Protein AF-I4A376-F1 (afdb_monomer_lite)

pLDDT: mean 91.53, std 10.24, range [54.41, 98.38]

Organism: Ornithobacterium rhinotracheale (strain ATCC 51463 / DSM 15997 / CCUG 23171 / CIP 104009 / LMG 9086) (NCBI:txid867902)

Foldseek 3Di:
DPPPADPVNVCCVVVPDPLNVLCVVLVHDSVLLVCLVVVVDDDPDDSSVVSNVVSVVVVVD

Structure (mmCIF, N/CA/C/O backbone):
data_AF-I4A376-F1
#
_entry.id   AF-I4A376-F1
#
loop_
_atom_site.group_PDB
_atom_site.id
_atom_site.type_symbol
_atom_site.label_atom_id
_atom_site.label_alt_id
_atom_site.label_comp_id
_atom_site.label_asym_id
_atom_site.label_entity_id
_atom_site.label_seq_id
_atom_site.pdbx_PDB_ins_code
_atom_site.Cartn_x
_atom_site.Cartn_y
_atom_site.Cartn_z
_atom_site.occupancy
_atom_site.B_iso_or_equiv
_atom_site.auth_seq_id
_atom_site.auth_comp_id
_atom_site.auth_asym_id
_atom_site.auth_atom_id
_atom_site.pdbx_PDB_model_num
ATOM 1 N N . MET A 1 1 ? -8.934 7.448 27.034 1.00 54.41 1 MET A N 1
ATOM 2 C CA . MET A 1 1 ? -7.985 7.569 25.900 1.00 54.41 1 MET A CA 1
ATOM 3 C C . MET A 1 1 ? -6.583 7.288 26.422 1.00 54.41 1 MET A C 1
ATOM 5 O O . MET A 1 1 ? -6.223 7.867 27.439 1.00 54.41 1 MET A O 1
ATOM 9 N N . ASN A 1 2 ? -5.819 6.386 25.793 1.00 57.31 2 ASN A N 1
ATOM 10 C CA . ASN A 1 2 ? -4.428 6.125 26.188 1.00 57.31 2 ASN A CA 1
ATOM 11 C C . ASN A 1 2 ? -3.618 7.426 26.110 1.00 57.31 2 ASN A C 1
ATOM 13 O O . ASN A 1 2 ? -3.641 8.080 25.069 1.00 57.31 2 ASN A O 1
ATOM 17 N N . LYS A 1 3 ? -2.867 7.760 27.170 1.00 58.94 3 LYS A N 1
ATOM 18 C CA . LYS A 1 3 ? -2.019 8.969 27.274 1.00 58.94 3 LYS A CA 1
ATOM 19 C C . LYS A 1 3 ? -1.055 9.167 26.085 1.00 58.94 3 LYS A C 1
ATOM 21 O O . LYS A 1 3 ? -0.633 10.285 25.832 1.00 58.94 3 LYS A O 1
ATOM 26 N N . ASN A 1 4 ? -0.778 8.104 25.323 1.00 67.69 4 ASN A N 1
ATOM 27 C CA . ASN A 1 4 ? 0.170 8.081 24.204 1.00 67.69 4 ASN A CA 1
ATOM 28 C C . ASN A 1 4 ? -0.477 8.063 22.804 1.00 67.69 4 ASN A C 1
ATOM 30 O O . ASN A 1 4 ? 0.236 7.935 21.808 1.00 67.69 4 ASN A O 1
ATOM 34 N N . LYS A 1 5 ? -1.811 8.139 22.681 1.00 76.19 5 LYS A N 1
ATOM 35 C CA . LYS A 1 5 ? -2.491 8.130 21.373 1.00 76.19 5 LYS A CA 1
ATOM 36 C C . LYS A 1 5 ? -3.161 9.474 21.121 1.00 76.19 5 LYS A C 1
ATOM 38 O O . LYS A 1 5 ? -4.199 9.781 21.699 1.00 76.19 5 LYS A O 1
ATOM 43 N N . THR A 1 6 ? -2.548 10.271 20.250 1.00 89.88 6 THR A N 1
ATOM 44 C CA . THR A 1 6 ? -3.090 11.566 19.829 1.00 89.88 6 THR A CA 1
ATOM 45 C C . THR A 1 6 ? -4.347 11.380 18.978 1.00 89.88 6 THR A C 1
ATOM 47 O O . THR A 1 6 ? -4.512 10.355 18.305 1.00 89.88 6 THR A O 1
ATOM 50 N N . LEU A 1 7 ? -5.215 12.397 18.961 1.00 90.19 7 LEU A N 1
ATOM 51 C CA . LEU A 1 7 ? -6.368 12.448 18.054 1.00 90.19 7 LEU A CA 1
ATOM 52 C C . LEU A 1 7 ? -5.933 12.245 16.597 1.00 90.19 7 LEU A C 1
ATOM 54 O O . LEU A 1 7 ? -6.559 11.476 15.876 1.00 90.19 7 LEU A O 1
ATOM 58 N N . ALA A 1 8 ? -4.799 12.833 16.201 1.00 85.94 8 ALA A N 1
ATOM 59 C CA . ALA A 1 8 ? -4.218 12.656 14.873 1.00 85.94 8 ALA A CA 1
ATOM 60 C C . ALA A 1 8 ? -3.939 11.181 14.539 1.00 85.94 8 ALA A C 1
ATOM 62 O O . ALA A 1 8 ? -4.316 10.710 13.468 1.00 85.94 8 ALA A O 1
ATOM 63 N N . LYS A 1 9 ? -3.334 10.421 15.464 1.00 86.69 9 LYS A N 1
ATOM 64 C CA . LYS A 1 9 ? -3.059 8.992 15.253 1.00 86.69 9 LYS A CA 1
ATOM 65 C C . LYS A 1 9 ? -4.349 8.171 15.176 1.00 86.69 9 LYS A C 1
ATOM 67 O O . LYS A 1 9 ? -4.463 7.297 14.325 1.00 86.69 9 LYS A O 1
ATOM 72 N N . ALA A 1 10 ? -5.330 8.475 16.026 1.00 87.38 10 ALA A N 1
ATOM 73 C CA . ALA A 1 10 ? -6.628 7.802 16.001 1.00 87.38 10 ALA A CA 1
ATOM 74 C C . ALA A 1 10 ? -7.397 8.060 14.692 1.00 87.38 10 ALA A C 1
ATOM 76 O O . ALA A 1 10 ? -7.942 7.122 14.113 1.00 87.38 10 ALA A O 1
ATOM 77 N N . ILE A 1 11 ? -7.397 9.304 14.202 1.00 88.75 11 ILE A N 1
ATOM 78 C CA . ILE A 1 11 ? -8.005 9.673 12.916 1.00 88.75 11 ILE A CA 1
ATOM 79 C C . ILE A 1 11 ? -7.284 8.957 11.774 1.00 88.75 11 ILE A C 1
ATOM 81 O O . ILE A 1 11 ? -7.941 8.350 10.931 1.00 88.75 11 ILE A O 1
ATOM 85 N N . LYS A 1 12 ? -5.945 8.967 11.772 1.00 86.38 12 LYS A N 1
ATOM 86 C CA . LYS A 1 12 ? -5.146 8.301 10.738 1.00 86.38 12 LYS A CA 1
ATOM 87 C C . LYS A 1 12 ? -5.488 6.817 10.633 1.00 86.38 12 LYS A C 1
ATOM 89 O 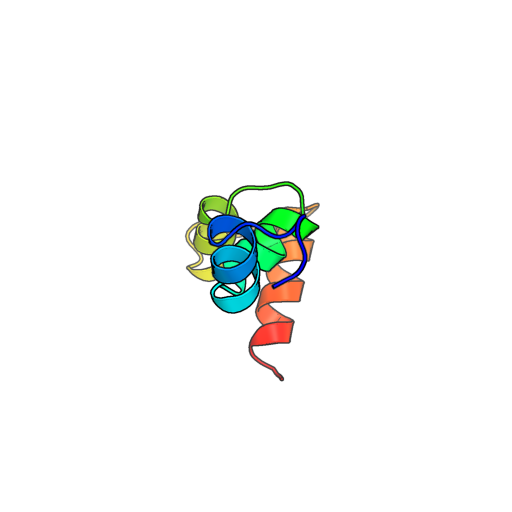O . LYS A 1 12 ? -5.790 6.355 9.545 1.00 86.38 12 LYS A O 1
ATOM 94 N N . GLU A 1 13 ? -5.485 6.092 11.748 1.00 85.19 13 GLU A N 1
ATOM 95 C CA . GLU A 1 13 ? -5.775 4.652 11.753 1.00 85.19 13 GLU A CA 1
ATOM 96 C C . GLU A 1 13 ? -7.211 4.336 11.307 1.00 85.19 13 GLU A C 1
ATOM 98 O O . GLU A 1 13 ? -7.438 3.354 10.602 1.00 85.19 13 GLU A O 1
ATOM 103 N N . LYS A 1 14 ? -8.186 5.172 11.693 1.00 88.69 14 LYS A N 1
ATOM 104 C CA . LYS A 1 14 ? -9.603 4.944 11.379 1.00 88.69 14 LYS A CA 1
ATOM 105 C C . LYS A 1 14 ? -9.968 5.299 9.934 1.00 88.69 14 LYS A C 1
ATOM 107 O O . LYS A 1 14 ? -10.840 4.656 9.360 1.00 88.69 14 LYS A O 1
ATOM 112 N N . HIS A 1 15 ? -9.321 6.308 9.353 1.00 89.00 15 HIS A N 1
ATOM 113 C CA . HIS A 1 15 ? -9.682 6.873 8.046 1.00 89.00 15 HIS A CA 1
ATOM 114 C C . HIS A 1 15 ? -8.663 6.572 6.938 1.00 89.00 15 HIS A C 1
ATOM 116 O O . HIS A 1 15 ? -8.711 7.186 5.873 1.00 89.00 15 HIS A O 1
ATOM 122 N N . GLN A 1 16 ? -7.739 5.634 7.165 1.00 90.56 16 GLN A N 1
ATOM 123 C CA . GLN A 1 16 ? -6.725 5.294 6.174 1.00 90.56 16 GLN A CA 1
ATOM 124 C C . GLN A 1 16 ? -7.343 4.602 4.956 1.00 90.56 16 GLN A C 1
ATOM 126 O O . GLN A 1 16 ? -7.931 3.521 5.068 1.00 90.56 16 GLN A O 1
ATOM 131 N N . THR A 1 17 ? -7.164 5.197 3.778 1.00 93.31 17 THR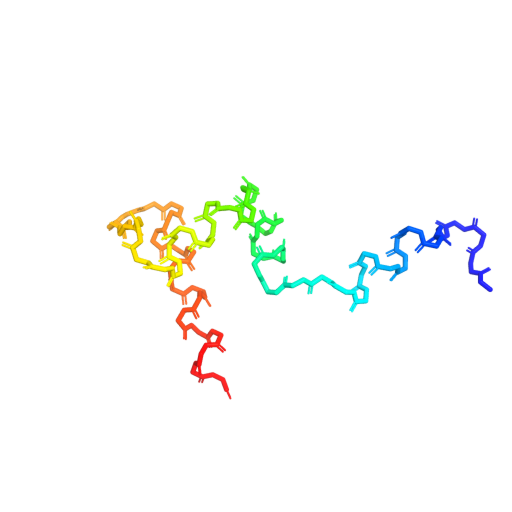 A N 1
ATOM 132 C CA . THR A 1 17 ? -7.662 4.622 2.523 1.00 93.31 17 THR A CA 1
ATOM 133 C C . THR A 1 17 ? -6.835 3.400 2.106 1.00 93.31 17 THR A C 1
ATOM 135 O O . THR A 1 17 ? -5.665 3.288 2.493 1.00 93.31 17 THR A O 1
ATOM 138 N N . PRO A 1 18 ? -7.378 2.492 1.272 1.00 92.81 18 PRO A N 1
ATOM 139 C CA . PRO A 1 18 ? -6.610 1.362 0.744 1.00 92.81 18 PRO A CA 1
ATOM 140 C C . PRO A 1 18 ? -5.295 1.796 0.077 1.00 92.81 18 PRO A C 1
ATOM 142 O O . PRO A 1 18 ? -4.247 1.196 0.310 1.00 92.81 18 PRO A O 1
ATOM 145 N N . TYR A 1 19 ? -5.312 2.907 -0.666 1.00 95.62 19 TYR A N 1
ATOM 146 C CA . TYR A 1 19 ? -4.110 3.453 -1.301 1.00 95.62 19 TYR A CA 1
ATOM 147 C C . TYR A 1 19 ? -3.082 3.959 -0.290 1.00 95.62 19 TYR A C 1
ATOM 149 O O . TYR A 1 19 ? -1.888 3.772 -0.499 1.00 95.62 19 TYR A O 1
ATOM 157 N N . GLN A 1 20 ? -3.519 4.568 0.814 1.00 95.44 20 GLN A N 1
ATOM 158 C CA . GLN A 1 20 ? -2.617 4.989 1.887 1.00 95.44 20 GLN A CA 1
ATOM 159 C C . GLN A 1 20 ? -2.007 3.793 2.625 1.00 95.44 20 GLN A C 1
ATOM 161 O O . GLN A 1 20 ? -0.827 3.840 2.963 1.00 95.44 20 GLN A O 1
ATOM 166 N N . LYS A 1 21 ? -2.772 2.718 2.848 1.00 95.06 21 LYS A N 1
ATOM 167 C CA . LYS A 1 21 ? -2.255 1.482 3.460 1.00 95.06 21 LYS A CA 1
ATOM 168 C C . LYS A 1 21 ? -1.192 0.826 2.578 1.00 95.06 21 LYS A C 1
ATOM 170 O O . LYS A 1 21 ? -0.107 0.502 3.052 1.00 95.06 21 LYS A O 1
ATOM 175 N N . LEU A 1 22 ? -1.470 0.697 1.279 1.00 96.19 22 LEU A N 1
ATOM 176 C CA . LEU A 1 22 ? -0.505 0.167 0.312 1.00 96.19 22 LEU A CA 1
ATOM 177 C C . LEU A 1 22 ? 0.727 1.069 0.179 1.00 96.19 22 LEU A C 1
ATOM 179 O O . LEU A 1 22 ? 1.847 0.573 0.099 1.00 96.19 22 LEU A O 1
ATOM 183 N N . ALA A 1 23 ? 0.547 2.389 0.193 1.00 97.00 23 ALA A N 1
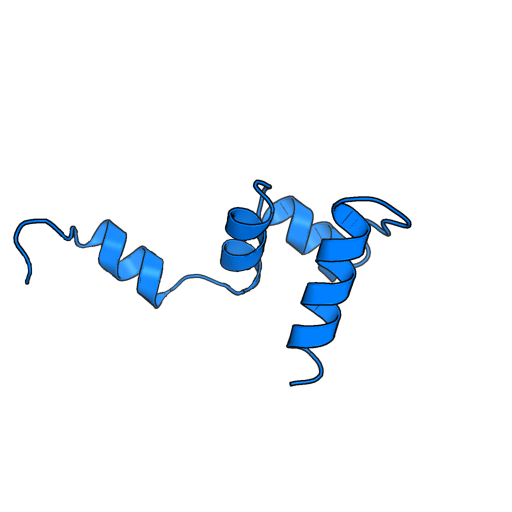ATOM 184 C CA . ALA A 1 23 ? 1.660 3.329 0.140 1.00 97.00 23 ALA A CA 1
ATOM 185 C C . ALA A 1 23 ? 2.639 3.129 1.310 1.00 97.00 23 ALA A C 1
ATOM 187 O O . ALA A 1 23 ? 3.848 3.084 1.086 1.00 97.00 23 ALA A O 1
ATOM 188 N N . GLU A 1 24 ? 2.126 2.936 2.528 1.00 95.81 24 GLU A N 1
ATOM 189 C CA . GLU A 1 24 ? 2.950 2.617 3.699 1.00 95.81 24 GLU A CA 1
ATOM 190 C C . GLU A 1 24 ? 3.626 1.246 3.565 1.00 95.81 24 GLU A C 1
ATOM 192 O O . GLU A 1 24 ? 4.840 1.150 3.741 1.00 95.81 24 GLU A O 1
ATOM 197 N N . ALA A 1 25 ? 2.884 0.207 3.166 1.00 96.12 25 ALA A N 1
ATOM 198 C CA . ALA A 1 25 ? 3.419 -1.150 3.011 1.00 96.12 25 ALA A CA 1
ATOM 199 C C . ALA A 1 25 ? 4.553 -1.240 1.973 1.00 96.12 25 ALA A C 1
ATOM 201 O O . ALA A 1 25 ? 5.508 -1.997 2.141 1.00 96.12 25 ALA A O 1
ATOM 202 N N . PHE A 1 26 ? 4.469 -0.451 0.900 1.00 96.69 26 PHE A N 1
ATOM 203 C CA . PHE A 1 26 ? 5.445 -0.445 -0.192 1.00 96.69 26 PHE A CA 1
ATOM 204 C C . PHE A 1 26 ? 6.457 0.707 -0.112 1.00 96.69 26 PHE A C 1
ATOM 206 O O . PHE A 1 26 ? 7.217 0.915 -1.069 1.00 96.69 26 PHE A O 1
ATOM 213 N N . ASN A 1 27 ? 6.474 1.457 0.997 1.00 96.81 27 ASN A N 1
ATOM 214 C CA . ASN A 1 27 ? 7.307 2.644 1.192 1.00 96.81 27 ASN A CA 1
ATOM 215 C C . ASN A 1 27 ? 7.298 3.550 -0.060 1.00 96.81 27 ASN A C 1
ATOM 217 O O . ASN A 1 27 ? 8.283 3.693 -0.796 1.00 96.81 27 ASN A O 1
ATOM 221 N N . THR A 1 28 ? 6.110 4.035 -0.410 1.00 96.81 28 THR A N 1
ATOM 222 C CA . THR A 1 28 ? 5.863 4.860 -1.596 1.00 96.81 28 THR A CA 1
ATOM 223 C C . THR A 1 28 ? 4.751 5.875 -1.330 1.00 96.81 28 THR A C 1
ATOM 225 O O . THR A 1 28 ? 4.299 6.019 -0.199 1.00 96.81 28 THR A O 1
ATOM 228 N N . SER A 1 29 ? 4.330 6.628 -2.349 1.00 97.44 29 SER A N 1
ATOM 229 C CA . SER A 1 29 ? 3.287 7.642 -2.197 1.00 97.44 29 SER A CA 1
ATOM 230 C C . SER A 1 29 ? 1.908 7.096 -2.591 1.00 97.44 29 SER A C 1
ATOM 232 O O . SER A 1 29 ? 1.805 6.324 -3.548 1.00 97.44 29 SER A O 1
ATOM 234 N N . PRO A 1 30 ? 0.818 7.538 -1.937 1.00 97.12 30 PRO A N 1
ATOM 235 C CA . PRO A 1 30 ? -0.544 7.208 -2.366 1.00 97.12 30 PRO A CA 1
ATOM 236 C C . PRO A 1 30 ? -0.842 7.661 -3.803 1.00 97.12 30 PRO A C 1
ATOM 238 O O . PRO A 1 30 ? -1.619 7.018 -4.502 1.00 97.12 30 PRO A O 1
ATOM 241 N N . ILE A 1 31 ? -0.189 8.738 -4.261 1.00 97.81 31 ILE A N 1
ATOM 242 C CA . ILE A 1 31 ? -0.275 9.224 -5.646 1.00 97.81 31 ILE A CA 1
ATOM 243 C C . ILE A 1 31 ? 0.244 8.156 -6.611 1.00 97.81 31 ILE A C 1
ATOM 245 O O . ILE A 1 31 ? -0.437 7.841 -7.582 1.00 97.81 31 ILE A O 1
ATOM 249 N N . TYR A 1 32 ? 1.406 7.565 -6.320 1.00 97.75 32 TYR A N 1
ATOM 250 C CA . TYR A 1 32 ? 1.991 6.505 -7.139 1.00 97.75 32 TYR A CA 1
ATOM 251 C C . TYR A 1 32 ? 1.089 5.265 -7.211 1.00 97.75 32 TYR A C 1
ATOM 253 O O . TYR A 1 32 ? 0.895 4.703 -8.288 1.00 97.75 32 TYR A O 1
ATOM 261 N N . ILE A 1 33 ? 0.486 4.871 -6.083 1.00 97.81 33 ILE A N 1
ATOM 262 C CA . ILE A 1 33 ? -0.519 3.796 -6.051 1.00 97.81 33 ILE A CA 1
ATOM 263 C C . ILE A 1 33 ? -1.719 4.159 -6.939 1.00 97.81 33 ILE A C 1
ATOM 265 O O . ILE A 1 33 ? -2.140 3.355 -7.765 1.00 97.81 33 ILE A O 1
ATOM 269 N N . GLY A 1 34 ? -2.234 5.386 -6.814 1.00 97.50 34 GLY A N 1
ATOM 270 C CA . GLY A 1 34 ? -3.362 5.876 -7.605 1.00 97.50 34 GLY A CA 1
ATOM 271 C C . GLY A 1 34 ? -3.085 5.924 -9.110 1.00 97.50 34 GLY A C 1
ATOM 272 O O . GLY A 1 34 ? -3.962 5.577 -9.891 1.00 97.50 34 GLY A O 1
ATOM 273 N N . GLN A 1 35 ? -1.867 6.288 -9.522 1.00 98.38 35 GLN A N 1
ATOM 274 C CA . GLN A 1 35 ? -1.443 6.242 -10.928 1.00 98.38 35 GLN A CA 1
ATOM 275 C C . GLN A 1 35 ? -1.503 4.816 -11.490 1.00 98.38 35 GLN A C 1
ATOM 277 O O . GLN A 1 35 ? -1.920 4.619 -12.628 1.00 98.38 35 GLN A O 1
ATOM 282 N N . ILE A 1 36 ? -1.114 3.816 -10.691 1.00 97.88 36 ILE A N 1
ATOM 283 C CA . ILE A 1 36 ? -1.215 2.404 -11.085 1.00 97.88 36 ILE A CA 1
ATOM 284 C C . ILE A 1 36 ? -2.683 1.976 -11.164 1.00 97.88 36 ILE A C 1
ATOM 286 O O . ILE A 1 36 ? -3.088 1.378 -12.155 1.00 97.88 36 ILE A O 1
ATOM 290 N N . ALA A 1 37 ? -3.487 2.325 -10.156 1.00 97.06 37 ALA A N 1
ATOM 291 C CA . ALA A 1 37 ? -4.906 1.973 -10.102 1.00 97.06 37 ALA A CA 1
ATOM 292 C C . ALA A 1 37 ? -5.715 2.568 -11.269 1.00 97.06 37 ALA A C 1
ATOM 294 O O . ALA A 1 37 ? -6.600 1.908 -11.802 1.00 97.06 37 ALA A O 1
ATOM 295 N N . ARG A 1 38 ? -5.397 3.800 -11.693 1.00 97.25 38 ARG A N 1
ATOM 296 C CA . ARG A 1 38 ? -6.048 4.478 -12.829 1.00 97.25 38 ARG A CA 1
ATOM 297 C C . ARG A 1 38 ? -5.492 4.075 -14.198 1.00 97.25 38 ARG A C 1
ATOM 299 O O . ARG A 1 38 ? -5.978 4.564 -15.210 1.00 97.25 38 ARG A O 1
ATOM 306 N N . GLY A 1 39 ? -4.455 3.239 -14.249 1.00 96.06 39 GLY A N 1
ATOM 307 C CA . GLY A 1 39 ? -3.799 2.857 -15.503 1.00 96.06 39 GLY A CA 1
ATOM 308 C C . GLY A 1 39 ? -2.902 3.939 -16.122 1.00 96.06 39 GLY A C 1
ATOM 309 O O . GLY A 1 39 ? -2.268 3.676 -17.137 1.00 96.06 39 GLY A O 1
ATOM 310 N N . GLU A 1 40 ? -2.760 5.112 -15.493 1.00 97.88 40 GLU A N 1
ATOM 311 C CA . GLU A 1 40 ? -1.794 6.156 -15.887 1.00 97.88 40 GLU A CA 1
ATOM 312 C C . GLU A 1 40 ? -0.351 5.632 -15.848 1.00 97.88 40 GLU A C 1
ATOM 314 O O . GLU A 1 40 ? 0.528 6.105 -16.569 1.00 97.88 40 GLU A O 1
ATOM 319 N N . ARG A 1 41 ? -0.101 4.633 -14.994 1.00 96.56 41 ARG A N 1
ATOM 320 C CA . ARG A 1 41 ? 1.154 3.894 -14.939 1.00 96.56 41 ARG A CA 1
ATOM 321 C C . ARG A 1 41 ? 0.896 2.395 -15.025 1.00 96.56 41 ARG A C 1
ATOM 323 O O . ARG A 1 41 ? 0.266 1.823 -14.144 1.00 96.56 41 ARG A O 1
ATOM 330 N N . MET A 1 42 ? 1.486 1.738 -16.023 1.00 96.69 42 MET A N 1
ATOM 331 C CA . MET A 1 42 ? 1.374 0.287 -16.230 1.00 96.69 42 MET A CA 1
ATOM 332 C C . MET A 1 42 ? 2.709 -0.417 -15.936 1.00 96.69 42 MET A C 1
ATOM 334 O O . MET A 1 42 ? 3.506 -0.665 -16.842 1.00 96.69 42 MET A O 1
ATOM 338 N N . PRO A 1 43 ? 3.023 -0.705 -14.661 1.00 96.75 43 PRO A N 1
ATOM 339 C CA . PRO A 1 43 ? 4.277 -1.351 -14.307 1.00 96.75 43 PRO A CA 1
ATOM 340 C C . PRO A 1 43 ? 4.292 -2.821 -14.741 1.00 96.75 43 PRO A C 1
ATOM 342 O O . PRO A 1 43 ? 3.391 -3.587 -14.413 1.00 96.75 43 PRO A O 1
ATOM 345 N N . ILE A 1 44 ? 5.373 -3.224 -15.409 1.00 97.12 44 ILE A N 1
ATOM 346 C CA . ILE A 1 44 ? 5.591 -4.604 -15.876 1.00 97.12 44 ILE A CA 1
ATOM 347 C C . ILE A 1 44 ? 6.516 -5.426 -14.966 1.00 97.12 44 ILE A C 1
ATOM 349 O O . ILE A 1 44 ? 6.609 -6.637 -15.119 1.00 97.12 44 ILE A O 1
ATOM 353 N N . ARG A 1 45 ? 7.241 -4.790 -14.032 1.00 96.19 45 ARG A N 1
ATOM 354 C CA . ARG A 1 45 ? 8.192 -5.463 -13.127 1.00 96.19 45 ARG A CA 1
ATOM 355 C C . ARG A 1 45 ? 8.408 -4.712 -11.813 1.00 96.19 45 ARG A C 1
ATOM 357 O O . ARG A 1 45 ? 8.017 -3.552 -11.662 1.00 96.19 45 ARG A O 1
ATOM 364 N N . GLY A 1 46 ? 9.086 -5.374 -10.875 1.00 96.31 46 GLY A N 1
ATOM 365 C CA . GLY A 1 46 ? 9.550 -4.784 -9.618 1.00 96.31 46 GLY A CA 1
ATOM 366 C C . GLY A 1 46 ? 8.416 -4.363 -8.681 1.00 96.31 46 GLY A C 1
ATOM 367 O O . GLY A 1 46 ? 7.347 -4.970 -8.656 1.00 96.31 46 GLY A O 1
ATOM 368 N N . LYS A 1 47 ? 8.654 -3.303 -7.899 1.00 96.44 47 LYS A N 1
ATOM 369 C CA . LYS A 1 47 ? 7.708 -2.804 -6.887 1.00 96.44 47 LYS A CA 1
ATOM 370 C C . LYS A 1 47 ? 6.336 -2.447 -7.471 1.00 96.44 47 LYS A C 1
ATOM 372 O O . LYS A 1 47 ? 5.319 -2.775 -6.873 1.00 96.44 47 LYS A O 1
ATOM 377 N N . GLY A 1 48 ? 6.306 -1.800 -8.638 1.00 96.81 48 GLY A N 1
ATOM 378 C CA . GLY A 1 48 ? 5.051 -1.398 -9.279 1.00 96.81 48 GLY A CA 1
ATOM 379 C C . GLY A 1 48 ? 4.164 -2.588 -9.652 1.00 96.81 48 GLY A C 1
ATOM 380 O O . GLY A 1 48 ? 2.959 -2.521 -9.445 1.00 96.81 48 GLY A O 1
ATOM 381 N N . LEU A 1 49 ? 4.754 -3.687 -10.138 1.00 98.00 49 LEU A N 1
ATOM 382 C CA . LEU A 1 49 ? 3.996 -4.895 -10.474 1.00 98.00 49 LEU A CA 1
ATOM 383 C C . LEU A 1 49 ? 3.354 -5.516 -9.226 1.00 98.00 49 LEU A C 1
ATOM 385 O O . LEU A 1 49 ? 2.182 -5.869 -9.255 1.00 98.00 49 LEU A O 1
ATOM 389 N N . LYS A 1 50 ? 4.096 -5.576 -8.113 1.00 98.00 50 LYS A N 1
ATOM 390 C CA . LYS A 1 50 ? 3.563 -6.074 -6.834 1.00 98.00 50 LYS A CA 1
ATOM 391 C C . LYS A 1 50 ? 2.394 -5.222 -6.332 1.00 98.00 50 LYS A C 1
ATOM 393 O O . LYS A 1 50 ? 1.387 -5.762 -5.901 1.00 98.00 50 LYS A O 1
ATOM 398 N N . ILE A 1 51 ? 2.504 -3.895 -6.440 1.00 97.62 51 ILE A N 1
ATOM 399 C CA . ILE A 1 51 ? 1.410 -2.974 -6.094 1.00 97.62 51 ILE A CA 1
ATOM 400 C C . ILE A 1 51 ? 0.173 -3.245 -6.955 1.00 97.62 51 ILE A C 1
ATOM 402 O O . ILE A 1 51 ? -0.930 -3.296 -6.421 1.00 97.62 51 ILE A O 1
ATOM 406 N N . LYS A 1 52 ? 0.350 -3.433 -8.269 1.00 97.12 52 LYS A N 1
ATOM 407 C CA . LYS A 1 52 ? -0.753 -3.760 -9.180 1.00 97.12 52 LYS A CA 1
ATOM 408 C C . LYS A 1 52 ? -1.472 -5.045 -8.746 1.00 97.12 52 LYS A C 1
ATOM 410 O O . LYS A 1 52 ? -2.690 -5.038 -8.641 1.00 97.12 52 LYS A O 1
ATOM 415 N N . GLN A 1 53 ? -0.723 -6.095 -8.413 1.00 96.94 53 GLN A N 1
ATOM 416 C CA . GLN A 1 53 ? -1.286 -7.361 -7.929 1.00 96.94 53 GLN A CA 1
ATOM 417 C C . GLN A 1 53 ? -2.059 -7.201 -6.611 1.00 96.94 53 GLN A C 1
ATOM 419 O O . GLN A 1 53 ? -3.122 -7.790 -6.449 1.00 96.94 53 GLN A O 1
ATOM 424 N N . GLU A 1 54 ? -1.563 -6.400 -5.663 1.00 97.25 54 GLU A N 1
ATOM 425 C CA . GLU A 1 54 ? -2.299 -6.122 -4.419 1.00 97.25 54 GLU A CA 1
ATOM 426 C C . GLU A 1 54 ? -3.581 -5.317 -4.669 1.00 97.25 54 GLU A C 1
ATOM 428 O O . GLU A 1 54 ? -4.610 -5.594 -4.058 1.00 97.25 54 GLU A O 1
ATOM 433 N N . LEU A 1 55 ? -3.555 -4.359 -5.601 1.00 95.88 55 LEU A N 1
ATOM 434 C CA . LEU A 1 55 ? -4.758 -3.638 -6.024 1.00 95.88 55 LEU A CA 1
ATOM 435 C C . LEU A 1 55 ? -5.793 -4.578 -6.662 1.00 95.88 55 LEU A C 1
ATOM 437 O O . LEU A 1 55 ? -6.976 -4.458 -6.364 1.00 95.88 55 LEU A O 1
ATOM 441 N N . GLU A 1 56 ? -5.361 -5.536 -7.485 1.00 95.62 56 GLU A N 1
ATOM 442 C CA . GLU A 1 56 ? -6.240 -6.552 -8.082 1.00 95.62 56 GLU A CA 1
ATOM 443 C C . GLU A 1 56 ? -6.861 -7.473 -7.019 1.00 95.62 56 GLU A C 1
ATOM 445 O O . GLU A 1 56 ? -8.047 -7.792 -7.096 1.00 95.62 56 GLU A O 1
ATOM 450 N N . LYS A 1 57 ? -6.100 -7.859 -5.984 1.00 95.94 57 LYS A N 1
ATOM 451 C CA . LYS A 1 57 ? -6.632 -8.642 -4.854 1.00 95.94 57 LYS A CA 1
ATOM 452 C C . LYS A 1 57 ? -7.721 -7.897 -4.087 1.00 95.94 57 LYS A C 1
ATOM 454 O O . LYS A 1 57 ? -8.686 -8.528 -3.687 1.00 95.94 57 LYS A O 1
ATOM 459 N N . LEU A 1 58 ? -7.582 -6.582 -3.898 1.00 92.94 58 LEU A N 1
ATOM 460 C CA . LEU A 1 58 ? -8.584 -5.765 -3.198 1.00 92.94 58 LEU A CA 1
ATOM 461 C C . LEU A 1 58 ? -9.931 -5.696 -3.932 1.00 92.94 58 LEU A C 1
ATOM 463 O O . LEU A 1 58 ? -10.940 -5.429 -3.292 1.00 92.94 58 LEU A O 1
ATOM 467 N N . ILE A 1 59 ? -9.944 -5.889 -5.254 1.00 90.56 59 ILE A N 1
ATOM 468 C CA . ILE A 1 59 ? -11.172 -5.894 -6.065 1.00 90.56 59 ILE A CA 1
ATOM 469 C C . ILE A 1 59 ? -11.858 -7.264 -6.013 1.00 90.56 59 ILE A C 1
ATOM 471 O O . ILE A 1 59 ? -13.080 -7.337 -6.031 1.00 90.56 59 ILE A O 1
ATOM 475 N N . ASN A 1 60 ? -11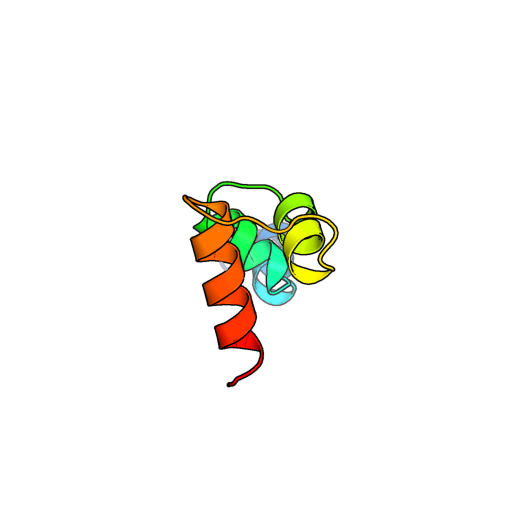.074 -8.343 -5.959 1.00 88.06 60 ASN A N 1
ATOM 476 C CA . ASN A 1 60 ? -11.566 -9.722 -6.017 1.00 88.06 60 ASN A CA 1
ATOM 477 C C . ASN A 1 60 ? -11.866 -10.333 -4.629 1.00 88.06 60 ASN A C 1
ATOM 479 O O . ASN A 1 60 ? -11.920 -11.558 -4.508 1.00 88.06 60 ASN A O 1
ATOM 483 N N . GLN A 1 61 ? -12.004 -9.500 -3.593 1.00 65.56 61 GLN A N 1
ATOM 484 C CA . GLN A 1 61 ? -12.448 -9.876 -2.242 1.00 65.56 61 GLN A CA 1
ATOM 485 C C . GLN A 1 61 ? -13.944 -9.623 -2.078 1.00 65.56 61 GLN A C 1
ATOM 487 O O . GLN A 1 61 ? -14.593 -10.473 -1.432 1.00 65.56 61 GLN A O 1
#

Sequence (61 aa):
MNKNKTLAKAIKEKHQTPYQKLAEAFNTSPIYIGQIARGERMPIRGKGL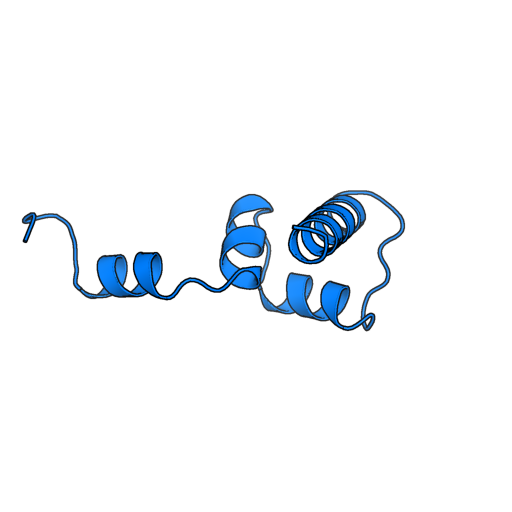KIKQELEKLINQ

Secondary structure (DSSP, 8-state):
--TT--HHHHHHHHH--HHHHHHHHTTS-HHHHHHHHTTSS---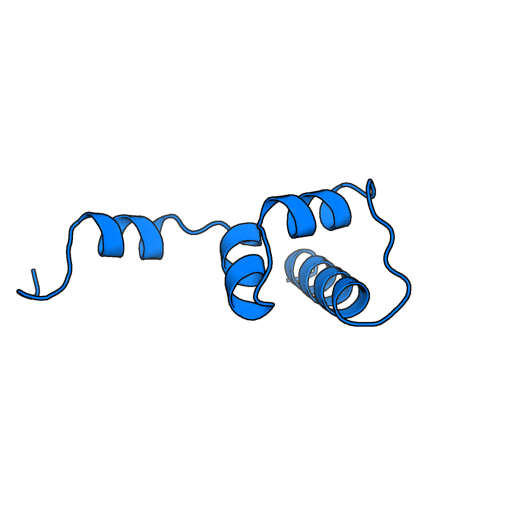SHHHHHHHHHHHHHH--

Radius of gyration: 14.11 Å; chains: 1; bounding box: 22×22×44 Å